Protein AF-A0A414P0N0-F1 (afdb_monomer_lite)

Secondary structure (DSSP, 8-state):
--------------------TTSS-GGGG----SSPPTTHHHHIIIIITTTT-SSHHHHHHHHHHHHHHHTTTSEEEEEEEPTTSSTTTT-EEEEEEETTEEEEEETTT--EEEEEE----TTEEEEEE--

Structure (mmCIF, N/CA/C/O backbone):
data_AF-A0A414P0N0-F1
#
_entry.id   AF-A0A414P0N0-F1
#
loop_
_atom_site.group_PDB
_atom_site.id
_atom_site.type_symbol
_atom_site.label_atom_id
_atom_site.label_alt_id
_atom_site.label_comp_id
_atom_site.label_asym_id
_atom_site.label_entity_id
_atom_site.label_seq_id
_atom_site.pdbx_PDB_ins_code
_atom_site.Cartn_x
_atom_site.Cartn_y
_atom_site.Cartn_z
_atom_site.occupancy
_atom_site.B_iso_or_equiv
_atom_site.auth_seq_id
_atom_site.auth_comp_id
_atom_site.auth_asym_id
_atom_site.auth_atom_id
_atom_site.pdbx_PDB_model_num
ATOM 1 N N . MET A 1 1 ? 14.876 7.649 79.950 1.00 49.56 1 MET A N 1
ATOM 2 C CA . MET A 1 1 ? 14.083 7.887 78.728 1.00 49.56 1 MET A CA 1
ATOM 3 C C . MET A 1 1 ? 15.095 8.142 77.625 1.00 49.56 1 MET A C 1
ATOM 5 O O . MET A 1 1 ? 15.660 9.222 77.584 1.00 49.56 1 MET A O 1
ATOM 9 N N . PHE A 1 2 ? 15.469 7.097 76.885 1.00 45.22 2 PHE A N 1
ATOM 10 C CA . PHE A 1 2 ? 16.531 7.147 75.878 1.00 45.22 2 PHE A CA 1
ATOM 11 C C . PHE A 1 2 ? 15.953 6.663 74.550 1.00 45.22 2 PHE A C 1
ATOM 13 O O . PHE A 1 2 ? 15.494 5.527 74.449 1.00 45.22 2 PHE A O 1
ATOM 20 N N . ASP A 1 3 ? 15.930 7.573 73.582 1.00 47.16 3 ASP A N 1
ATOM 21 C CA . ASP A 1 3 ? 15.498 7.360 72.205 1.00 47.16 3 ASP A CA 1
ATOM 22 C C . ASP A 1 3 ? 16.497 6.454 71.474 1.00 47.16 3 ASP A C 1
ATOM 24 O O . ASP A 1 3 ? 17.677 6.784 71.352 1.00 47.16 3 ASP A O 1
ATOM 28 N N . VAL A 1 4 ? 16.022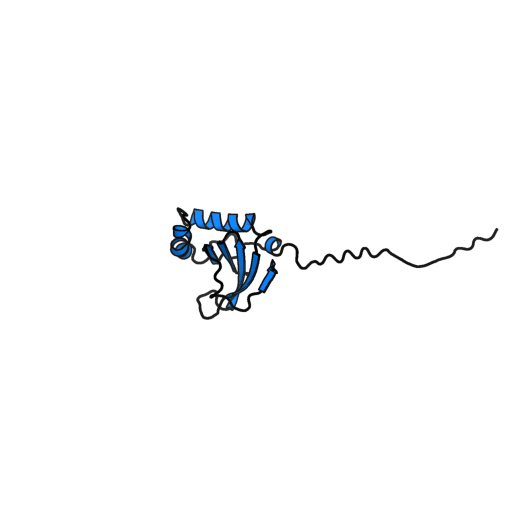 5.318 70.963 1.00 51.31 4 VAL A N 1
ATOM 29 C CA . VAL A 1 4 ? 16.784 4.446 70.063 1.00 51.31 4 VAL A CA 1
ATOM 30 C C . VAL A 1 4 ? 16.185 4.592 68.667 1.00 51.31 4 VAL A C 1
ATOM 32 O O . VAL A 1 4 ? 15.180 3.969 68.331 1.00 51.31 4 VAL A O 1
ATOM 35 N N . ARG A 1 5 ? 16.806 5.441 67.840 1.00 57.44 5 ARG A N 1
ATOM 36 C CA . ARG A 1 5 ? 16.522 5.516 66.401 1.00 57.44 5 ARG A CA 1
ATOM 37 C C . ARG A 1 5 ? 17.101 4.286 65.710 1.00 57.44 5 ARG A C 1
ATOM 39 O O . ARG A 1 5 ? 18.302 4.210 65.472 1.00 57.44 5 ARG A O 1
ATOM 46 N N . ILE A 1 6 ? 16.232 3.348 65.350 1.00 58.09 6 ILE A N 1
ATOM 47 C CA . ILE A 1 6 ? 16.562 2.265 64.423 1.00 58.09 6 ILE A CA 1
ATOM 48 C C . ILE A 1 6 ? 16.415 2.810 62.998 1.00 58.09 6 ILE A C 1
ATOM 50 O O . ILE A 1 6 ? 15.305 3.040 62.523 1.00 58.09 6 ILE A O 1
ATOM 54 N N . GLN A 1 7 ? 17.540 3.011 62.308 1.00 51.12 7 GLN A N 1
ATOM 55 C CA . GLN A 1 7 ? 17.571 3.051 60.848 1.00 51.12 7 GLN A CA 1
ATOM 56 C C . GLN A 1 7 ? 17.492 1.607 60.341 1.00 51.12 7 GLN A C 1
ATOM 58 O O . GLN A 1 7 ? 18.427 0.831 60.531 1.00 51.12 7 GLN A O 1
ATOM 63 N N . LYS A 1 8 ? 16.376 1.242 59.702 1.00 48.12 8 LYS A N 1
ATOM 64 C CA . LYS A 1 8 ? 16.300 0.067 58.830 1.00 48.12 8 LYS A CA 1
ATOM 65 C C . LYS A 1 8 ? 16.068 0.537 57.403 1.00 48.12 8 LYS A C 1
ATOM 67 O O . LYS A 1 8 ? 15.066 1.175 57.092 1.00 48.12 8 LYS A O 1
ATOM 72 N N . SER A 1 9 ? 17.066 0.249 56.588 1.00 48.50 9 SER A N 1
ATOM 73 C CA . SER A 1 9 ? 17.065 0.291 55.140 1.00 48.50 9 SER A CA 1
ATOM 74 C C . SER A 1 9 ? 16.085 -0.729 54.546 1.00 48.50 9 SER A C 1
ATOM 76 O O . SER A 1 9 ? 15.810 -1.759 55.159 1.00 48.50 9 SER A O 1
ATOM 78 N N . GLU A 1 10 ? 15.667 -0.426 53.311 1.00 41.47 10 GLU A N 1
ATOM 79 C CA . GLU A 1 10 ? 14.934 -1.262 52.342 1.00 41.47 10 GLU A CA 1
ATOM 80 C C . GLU A 1 10 ? 13.417 -1.381 52.581 1.00 41.47 10 GLU A C 1
ATOM 82 O O . GLU A 1 10 ? 12.940 -1.588 53.686 1.00 41.47 10 GLU A O 1
ATOM 87 N N . SER A 1 11 ? 12.549 -1.243 51.582 1.00 42.12 11 SER A N 1
ATOM 88 C CA . SER A 1 11 ? 12.708 -1.422 50.141 1.00 42.12 11 SER A CA 1
ATOM 89 C C . SER A 1 11 ? 11.826 -0.400 49.422 1.00 42.12 11 SER A C 1
ATOM 91 O O . SER A 1 11 ? 10.619 -0.317 49.655 1.00 42.12 11 SER A O 1
ATOM 93 N N . SER A 1 12 ? 12.427 0.400 48.538 1.00 43.88 12 SER A N 1
ATOM 94 C CA . SER A 1 12 ? 11.648 1.114 47.533 1.00 43.88 12 SER A CA 1
ATOM 95 C C . SER A 1 12 ? 10.932 0.038 46.726 1.00 43.88 12 SER A C 1
ATOM 97 O O . SER A 1 12 ? 11.593 -0.804 46.114 1.00 43.88 12 SER A O 1
ATOM 99 N N . LYS A 1 13 ? 9.596 0.008 46.787 1.00 41.03 13 LYS A N 1
ATOM 100 C CA . LYS A 1 13 ? 8.781 -0.734 45.828 1.00 41.03 13 LYS A CA 1
ATOM 101 C C . LYS A 1 13 ? 9.168 -0.194 44.461 1.00 41.03 13 LYS A C 1
ATOM 103 O O . LYS A 1 13 ? 8.660 0.837 44.025 1.00 41.03 13 LYS A O 1
ATOM 108 N N . GLY A 1 14 ? 10.104 -0.884 43.818 1.00 37.88 14 GLY A N 1
ATOM 109 C CA . GLY A 1 14 ? 10.273 -0.817 42.389 1.00 37.88 14 GLY A CA 1
ATOM 110 C C . GLY A 1 14 ? 8.909 -1.143 41.818 1.00 37.88 14 GLY A C 1
ATOM 111 O O . GLY A 1 14 ? 8.486 -2.297 41.824 1.00 37.88 14 GLY A O 1
ATOM 112 N N . ASN A 1 15 ? 8.198 -0.111 41.375 1.00 37.41 15 ASN A N 1
ATOM 113 C CA . ASN A 1 15 ? 7.169 -0.270 40.371 1.00 37.41 15 ASN A CA 1
ATOM 114 C C . ASN A 1 15 ? 7.925 -0.694 39.111 1.00 37.41 15 ASN A C 1
ATOM 116 O O . ASN A 1 15 ? 8.203 0.109 38.223 1.00 37.41 15 ASN A O 1
ATOM 120 N N . GLY A 1 16 ? 8.305 -1.972 39.083 1.00 42.28 16 GLY A N 1
ATOM 121 C CA . GLY A 1 16 ? 8.586 -2.719 37.879 1.00 42.28 16 GLY A CA 1
ATOM 122 C C . GLY A 1 16 ? 7.281 -2.803 37.116 1.00 42.28 16 GLY A C 1
ATOM 123 O O . GLY A 1 16 ? 6.636 -3.842 37.063 1.00 42.28 16 GLY A O 1
ATOM 124 N N . VAL A 1 17 ? 6.871 -1.678 36.539 1.00 43.91 17 VAL A N 1
ATOM 125 C CA . VAL A 1 17 ? 6.157 -1.745 35.285 1.00 43.91 17 VAL A CA 1
ATOM 126 C C . VAL A 1 17 ? 7.266 -1.931 34.265 1.00 43.91 17 VAL A C 1
ATOM 128 O O . VAL A 1 17 ? 7.702 -0.986 33.609 1.00 43.91 17 VAL A O 1
ATOM 131 N N . GLU A 1 18 ? 7.743 -3.171 34.162 1.00 44.09 18 GLU A N 1
ATOM 132 C CA . GLU A 1 18 ? 8.199 -3.686 32.882 1.00 44.09 18 GLU A CA 1
ATOM 133 C C . GLU A 1 18 ? 6.988 -3.581 31.953 1.00 44.09 18 GLU A C 1
ATOM 135 O O . GLU A 1 18 ? 6.216 -4.515 31.747 1.00 44.09 18 GLU A O 1
ATOM 140 N N . LYS A 1 19 ? 6.757 -2.371 31.433 1.00 40.81 19 LYS A N 1
ATOM 141 C CA . LYS A 1 19 ? 6.039 -2.235 30.185 1.00 40.81 19 LYS A CA 1
ATOM 142 C C . LYS A 1 19 ? 6.960 -2.934 29.213 1.00 40.81 19 LYS A C 1
ATOM 144 O O . LYS A 1 19 ? 8.017 -2.401 28.884 1.00 40.81 19 LYS A O 1
ATOM 149 N N . ASN A 1 20 ? 6.572 -4.136 28.814 1.00 41.97 20 ASN A N 1
ATOM 150 C CA . ASN A 1 20 ? 6.967 -4.711 27.545 1.00 41.97 20 ASN A CA 1
ATOM 151 C C . AS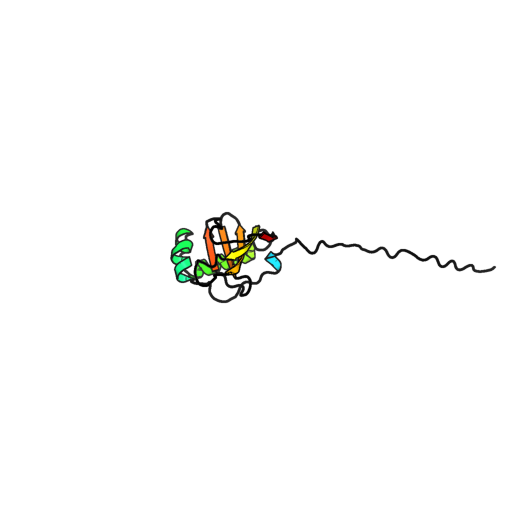N A 1 20 ? 6.647 -3.668 26.462 1.00 41.97 20 ASN A C 1
ATOM 153 O O . ASN A 1 20 ? 5.581 -3.668 25.859 1.00 41.97 20 ASN A O 1
ATOM 157 N N . ALA A 1 21 ? 7.546 -2.705 26.273 1.00 44.03 21 ALA A N 1
ATOM 158 C CA . ALA A 1 21 ? 7.456 -1.625 25.305 1.00 44.03 21 ALA A CA 1
ATOM 159 C C . ALA A 1 21 ? 7.883 -2.160 23.932 1.00 44.03 21 ALA A C 1
ATOM 161 O O . ALA A 1 21 ? 8.805 -1.635 23.316 1.00 44.03 21 ALA A O 1
ATOM 162 N N . GLY A 1 22 ? 7.263 -3.264 23.508 1.00 46.97 22 GLY A N 1
ATOM 163 C CA . GLY A 1 22 ? 7.739 -4.057 22.377 1.00 46.97 22 GLY A CA 1
ATOM 164 C C . GLY A 1 22 ? 6.675 -4.625 21.441 1.00 46.97 22 GLY A C 1
ATOM 165 O O . GLY A 1 22 ? 7.060 -5.113 20.390 1.00 46.97 22 GLY A O 1
ATOM 166 N N . ALA A 1 23 ? 5.374 -4.561 21.755 1.00 50.75 23 ALA A N 1
ATOM 167 C CA . ALA A 1 23 ? 4.350 -5.175 20.890 1.00 50.75 23 ALA A CA 1
ATOM 168 C C . ALA A 1 23 ? 3.067 -4.349 20.691 1.00 50.75 23 ALA A C 1
ATOM 170 O O . ALA A 1 23 ? 2.267 -4.658 19.810 1.00 50.75 23 ALA A O 1
ATOM 171 N N . ASP A 1 24 ? 2.864 -3.271 21.449 1.00 60.69 24 ASP A N 1
ATOM 172 C CA . ASP A 1 24 ? 1.569 -2.600 21.443 1.00 60.69 24 ASP A CA 1
ATOM 173 C C . ASP A 1 24 ? 1.600 -1.385 20.511 1.00 60.69 24 ASP A C 1
ATOM 175 O O . ASP A 1 24 ? 1.852 -0.253 20.935 1.00 60.69 24 ASP A O 1
ATOM 179 N N . ASN A 1 25 ? 1.214 -1.629 19.255 1.00 73.56 25 ASN A N 1
ATOM 180 C CA . ASN A 1 25 ? 0.834 -0.663 18.217 1.00 73.56 25 ASN A CA 1
ATOM 181 C C . ASN A 1 25 ? 1.954 -0.141 17.292 1.00 73.56 25 ASN A C 1
ATOM 183 O O . ASN A 1 25 ? 2.128 1.073 17.151 1.00 73.56 25 ASN A O 1
ATOM 187 N N . TYR A 1 26 ? 2.657 -1.029 16.587 1.00 85.50 26 TYR A N 1
ATOM 188 C CA . TYR A 1 26 ? 3.604 -0.643 15.528 1.00 85.50 26 TYR A CA 1
ATOM 189 C C . TYR A 1 26 ? 2.964 0.301 14.485 1.00 85.50 26 TYR A C 1
ATOM 191 O O . TYR A 1 26 ? 3.575 1.288 14.068 1.00 85.50 26 TYR A O 1
ATOM 199 N N . GLY A 1 27 ? 1.686 0.104 14.149 1.00 84.00 27 GLY A N 1
ATOM 200 C CA . GLY A 1 27 ? 0.980 1.019 13.248 1.00 84.00 27 GLY A CA 1
ATOM 201 C C . GLY A 1 27 ? 0.670 2.411 13.819 1.00 84.00 27 GLY A C 1
ATOM 202 O O . GLY A 1 27 ? 0.429 3.328 13.041 1.00 84.00 27 GLY A O 1
ATOM 203 N N . LYS A 1 28 ? 0.744 2.646 15.142 1.00 86.94 28 LYS A N 1
ATOM 204 C CA . LYS A 1 28 ? 0.631 4.012 15.709 1.00 86.94 28 LYS A CA 1
ATOM 205 C C . LYS A 1 28 ? 1.855 4.869 15.436 1.00 86.94 28 LYS A C 1
ATOM 207 O O . LYS A 1 28 ? 1.713 6.085 15.369 1.00 86.94 28 LYS A O 1
ATOM 212 N N . SER A 1 29 ? 3.031 4.253 15.335 1.00 86.94 29 SER A N 1
ATOM 213 C CA . SER A 1 29 ? 4.278 4.958 15.019 1.00 86.94 29 SER A CA 1
ATOM 214 C C . SER A 1 29 ? 4.465 5.223 13.526 1.00 86.94 29 SER A C 1
ATOM 216 O O . SER A 1 29 ? 5.453 5.840 13.141 1.00 86.94 29 SER A O 1
ATOM 218 N N . MET A 1 30 ? 3.550 4.743 12.682 1.00 89.38 30 MET A N 1
ATOM 219 C CA . MET A 1 30 ? 3.625 4.952 11.244 1.00 89.38 30 MET A CA 1
ATOM 220 C C . MET A 1 30 ? 3.028 6.287 10.838 1.00 89.38 30 MET A C 1
ATOM 222 O O . MET A 1 30 ? 1.891 6.593 11.188 1.00 89.38 30 MET A O 1
ATOM 226 N N . ASP A 1 31 ? 3.754 6.983 9.973 1.00 89.50 31 ASP A N 1
ATOM 227 C CA . ASP A 1 31 ? 3.246 8.117 9.219 1.00 89.50 31 ASP A CA 1
ATOM 228 C C . ASP A 1 31 ? 3.331 7.812 7.722 1.00 89.50 31 ASP A C 1
ATOM 230 O O . ASP A 1 31 ? 4.365 7.379 7.207 1.00 89.50 31 ASP A O 1
ATOM 234 N N . ILE A 1 32 ? 2.236 8.067 7.007 1.00 94.19 32 ILE A N 1
ATOM 235 C CA . ILE A 1 32 ? 2.211 8.010 5.546 1.00 94.19 32 ILE A CA 1
ATOM 236 C C . ILE A 1 32 ? 2.465 9.396 4.951 1.00 94.19 32 ILE A C 1
ATOM 238 O O . ILE A 1 32 ? 1.978 10.422 5.431 1.00 94.19 32 ILE A O 1
ATOM 242 N N . SER A 1 33 ? 3.202 9.435 3.847 1.00 94.81 33 SER A N 1
ATOM 243 C CA . SER A 1 33 ? 3.475 10.665 3.114 1.00 94.81 33 SER A CA 1
ATOM 244 C C . SER A 1 33 ? 2.181 11.299 2.603 1.00 94.81 33 SER A C 1
ATOM 246 O O . SER A 1 33 ? 1.299 10.628 2.059 1.00 94.81 33 SER A O 1
ATOM 248 N N . LYS A 1 34 ? 2.088 12.629 2.700 1.00 92.81 34 LYS A N 1
ATOM 249 C CA . LYS A 1 34 ? 1.009 13.425 2.083 1.00 92.81 34 LYS A CA 1
ATOM 250 C C . LYS A 1 34 ? 1.159 13.551 0.561 1.00 92.81 34 LYS A C 1
ATOM 252 O O . LYS A 1 34 ? 0.259 14.061 -0.098 1.00 92.81 34 LYS A O 1
ATOM 257 N N . GLY A 1 35 ? 2.295 13.122 0.006 1.00 92.25 35 GLY A N 1
ATOM 258 C CA . GLY A 1 35 ? 2.539 13.094 -1.433 1.00 92.25 35 GLY A CA 1
ATOM 259 C C . GLY A 1 35 ? 1.720 12.019 -2.149 1.00 92.25 35 GLY A C 1
ATOM 260 O O . GLY A 1 35 ? 1.121 11.149 -1.517 1.00 92.25 35 GLY A O 1
ATOM 261 N N . LYS A 1 36 ? 1.719 12.073 -3.485 1.00 90.94 36 LYS A N 1
ATOM 262 C CA . LYS A 1 36 ? 1.009 11.101 -4.328 1.00 90.94 36 LYS A CA 1
ATOM 263 C C . LYS A 1 36 ? 1.549 9.683 -4.133 1.00 90.94 36 LYS A C 1
ATOM 265 O O . LYS A 1 36 ? 2.756 9.486 -3.949 1.00 90.94 36 LYS A O 1
ATOM 270 N N . MET A 1 37 ? 0.656 8.705 -4.278 1.00 93.56 37 MET A N 1
ATOM 271 C CA . MET A 1 37 ? 1.027 7.291 -4.358 1.00 93.56 37 MET A CA 1
ATOM 272 C C . MET A 1 37 ? 2.022 7.055 -5.502 1.00 93.56 37 MET A C 1
ATOM 274 O O . MET A 1 37 ? 1.920 7.672 -6.573 1.00 93.56 37 MET A O 1
ATOM 278 N N . TYR A 1 38 ? 2.963 6.138 -5.293 1.00 91.44 38 TYR A N 1
ATOM 279 C CA . TYR A 1 38 ? 3.845 5.667 -6.356 1.00 91.44 38 TYR A CA 1
ATOM 280 C C . TYR A 1 38 ? 3.002 5.138 -7.519 1.00 91.44 38 TYR A C 1
ATOM 282 O O . TYR A 1 38 ? 2.002 4.468 -7.298 1.00 91.44 38 TYR A O 1
ATOM 290 N N . GLN A 1 39 ? 3.355 5.511 -8.756 1.00 90.44 39 GLN A N 1
ATOM 291 C CA . GLN A 1 39 ? 2.684 5.068 -9.989 1.00 90.44 39 GLN A CA 1
ATOM 292 C C . GLN A 1 39 ? 1.137 5.074 -9.942 1.00 90.44 39 GLN A C 1
ATOM 294 O O . GLN A 1 39 ? 0.494 4.263 -10.608 1.00 90.44 39 GLN A O 1
ATOM 299 N N . GLN A 1 40 ? 0.525 6.017 -9.211 1.00 88.19 40 GLN A N 1
ATOM 300 C CA . GLN A 1 40 ? -0.914 6.048 -8.899 1.00 88.19 40 GLN A CA 1
ATOM 301 C C . GLN A 1 40 ? -1.830 5.705 -10.082 1.00 88.19 40 GLN A C 1
ATOM 303 O O . GLN A 1 40 ? -2.800 4.970 -9.934 1.00 88.19 40 GLN A O 1
ATOM 308 N N . GLY A 1 41 ? -1.538 6.240 -11.272 1.00 89.75 41 GLY A N 1
ATOM 309 C CA . GLY A 1 41 ? -2.349 5.982 -12.458 1.00 89.75 41 GLY A CA 1
ATOM 310 C C . GLY A 1 41 ? -2.330 4.524 -12.921 1.00 89.75 41 GLY A C 1
ATOM 311 O O . GLY A 1 41 ? -3.373 4.023 -13.326 1.00 89.75 41 GLY A O 1
ATOM 312 N N . GLN A 1 42 ? -1.177 3.857 -12.849 1.00 91.75 42 GLN A N 1
ATOM 313 C CA . GLN A 1 42 ? -1.038 2.449 -13.224 1.00 91.75 42 GLN A CA 1
ATOM 314 C C . GLN A 1 42 ? -1.700 1.545 -12.185 1.00 91.75 42 GLN A C 1
ATOM 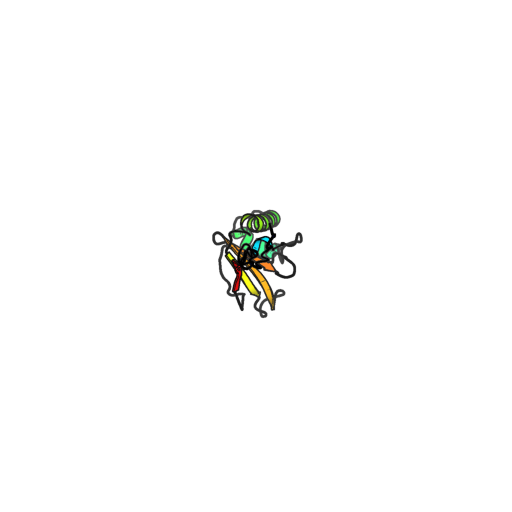316 O O . GLN A 1 42 ? -2.496 0.687 -12.556 1.00 91.75 42 GLN A O 1
ATOM 321 N N . HIS A 1 43 ? -1.462 1.794 -10.894 1.00 91.50 43 HIS A N 1
ATOM 322 C CA . HIS A 1 43 ? -2.099 1.024 -9.821 1.00 91.50 43 HIS A CA 1
ATOM 323 C C . HIS A 1 43 ? -3.619 1.190 -9.814 1.00 91.50 43 HIS A C 1
ATOM 325 O O . HIS A 1 43 ? -4.339 0.206 -9.705 1.00 91.50 43 HIS A O 1
ATOM 331 N N . TYR A 1 44 ? -4.135 2.401 -10.039 1.00 92.31 44 TYR A N 1
ATOM 332 C CA . TYR A 1 44 ? -5.574 2.602 -10.207 1.00 92.31 44 TYR A CA 1
ATOM 333 C C . TYR A 1 44 ? -6.138 1.792 -11.384 1.00 92.31 44 TYR A C 1
ATOM 335 O O . TYR A 1 44 ? -7.161 1.129 -11.243 1.00 92.31 44 TYR A O 1
ATOM 343 N N . ASN A 1 45 ? -5.474 1.828 -12.543 1.00 92.31 45 ASN A N 1
ATOM 344 C CA . ASN A 1 45 ? -5.939 1.095 -13.718 1.00 92.31 45 ASN A CA 1
ATOM 345 C C . ASN A 1 45 ? -5.900 -0.426 -13.517 1.00 92.31 45 ASN A C 1
ATOM 347 O O . ASN A 1 45 ? -6.737 -1.112 -14.092 1.00 92.31 45 ASN A O 1
ATOM 351 N N . LYS A 1 46 ? -4.928 -0.928 -12.747 1.00 93.31 46 LYS A N 1
ATOM 352 C CA . LYS A 1 46 ? -4.705 -2.358 -12.516 1.00 93.31 46 LYS A CA 1
ATOM 353 C C . LYS A 1 46 ? -5.522 -2.929 -11.354 1.00 93.31 46 LYS A C 1
ATOM 355 O O . LYS A 1 46 ? -5.921 -4.078 -11.422 1.00 93.31 46 LYS A O 1
ATOM 360 N N . HIS A 1 47 ? -5.702 -2.163 -10.284 1.00 94.44 47 HIS A N 1
ATOM 361 C CA . HIS A 1 47 ? -6.312 -2.626 -9.035 1.00 94.44 47 HIS A CA 1
ATOM 362 C C . HIS A 1 47 ? -7.544 -1.801 -8.682 1.00 94.44 47 HIS A C 1
ATOM 364 O O . HIS A 1 47 ? -8.615 -2.348 -8.443 1.00 94.44 47 HIS A O 1
ATOM 370 N N . GLY A 1 48 ? -7.421 -0.472 -8.709 1.00 93.25 48 GLY A N 1
ATOM 371 C CA . GLY A 1 48 ? -8.492 0.416 -8.260 1.00 93.25 48 GLY A CA 1
ATOM 372 C C . GLY A 1 48 ? -9.811 0.255 -9.029 1.00 93.25 48 GLY A C 1
ATOM 373 O O . GLY A 1 48 ? -10.876 0.331 -8.425 1.00 93.25 48 GLY A O 1
ATOM 374 N N . ARG A 1 49 ? -9.759 -0.003 -10.341 1.00 94.12 49 ARG A N 1
ATOM 375 C CA . ARG A 1 49 ? -10.962 -0.270 -11.150 1.00 94.12 49 ARG A CA 1
ATOM 376 C C . ARG A 1 49 ? -11.653 -1.577 -10.776 1.00 94.12 49 ARG A C 1
ATOM 378 O O . ARG A 1 49 ? -12.871 -1.582 -10.640 1.00 94.12 49 ARG A O 1
ATOM 385 N N . ASP A 1 50 ? -10.881 -2.640 -10.580 1.00 94.62 50 ASP A N 1
ATOM 386 C CA . ASP A 1 50 ? -11.408 -3.961 -10.220 1.00 94.62 50 ASP A CA 1
ATOM 387 C C . ASP A 1 50 ? -12.017 -3.945 -8.811 1.00 94.62 50 ASP A C 1
ATOM 389 O O . ASP A 1 50 ? -13.021 -4.602 -8.558 1.00 94.62 50 ASP A O 1
ATOM 393 N N . MET A 1 51 ? -11.478 -3.100 -7.928 1.00 95.00 51 MET A N 1
ATOM 394 C CA . MET A 1 51 ? -12.038 -2.808 -6.603 1.00 95.00 51 MET A CA 1
ATOM 395 C C . MET A 1 51 ? -13.257 -1.865 -6.633 1.00 95.00 51 MET A C 1
ATOM 397 O O . MET A 1 51 ? -13.819 -1.554 -5.585 1.00 95.00 51 MET A O 1
ATOM 401 N N . GLY A 1 52 ? -13.670 -1.382 -7.810 1.00 95.88 52 GLY A N 1
ATOM 402 C CA . GLY A 1 52 ? -14.880 -0.575 -7.992 1.00 95.88 52 GLY A CA 1
ATOM 403 C C . GLY A 1 52 ? -14.716 0.940 -7.830 1.00 95.88 52 GLY A C 1
ATOM 404 O O . GLY A 1 52 ? -15.720 1.651 -7.836 1.00 95.88 52 GLY A O 1
ATOM 405 N N . TYR A 1 53 ? -13.494 1.475 -7.722 1.00 96.75 53 TYR A N 1
ATOM 406 C CA . TYR A 1 53 ? -13.293 2.921 -7.574 1.00 96.75 53 TYR A CA 1
ATOM 407 C C . TYR A 1 53 ? -13.480 3.677 -8.896 1.00 96.75 53 TYR A C 1
ATOM 409 O O . TYR A 1 53 ? -12.884 3.355 -9.932 1.00 96.75 53 TYR A O 1
ATOM 417 N N . SER A 1 54 ? -14.242 4.771 -8.854 1.00 95.12 54 SER A N 1
ATOM 418 C CA . SER A 1 54 ? -14.607 5.541 -10.051 1.00 95.12 54 SER A CA 1
ATOM 419 C C . SER A 1 54 ? -13.479 6.438 -10.572 1.00 95.12 54 SER A C 1
ATOM 421 O O . SER A 1 54 ? -13.493 6.853 -11.733 1.00 95.12 54 SER A O 1
ATOM 423 N N . SER A 1 55 ? -12.480 6.745 -9.736 1.00 96.06 55 SER A N 1
ATOM 424 C CA . SER A 1 55 ? -11.369 7.623 -10.107 1.00 96.06 55 SER A CA 1
ATOM 425 C C . SER A 1 55 ? -10.083 7.357 -9.318 1.00 96.06 55 SER A C 1
ATOM 427 O O . SER A 1 55 ? -10.095 6.785 -8.230 1.00 96.06 55 SER A O 1
ATOM 429 N N . LYS A 1 56 ? -8.955 7.865 -9.838 1.00 95.19 56 LYS A N 1
ATOM 430 C CA . LYS A 1 56 ? -7.644 7.839 -9.156 1.00 95.19 56 LYS A CA 1
ATOM 431 C C . LYS A 1 56 ? -7.668 8.551 -7.799 1.00 95.19 56 LYS A C 1
ATOM 433 O O . LYS A 1 56 ? -6.962 8.136 -6.885 1.00 95.19 56 LYS A O 1
ATOM 438 N N . ALA A 1 57 ? -8.446 9.632 -7.700 1.00 94.44 57 ALA A N 1
ATOM 439 C CA . ALA A 1 57 ? -8.567 10.432 -6.486 1.00 94.44 57 ALA A CA 1
ATOM 440 C C . ALA A 1 57 ? -9.379 9.698 -5.413 1.00 94.44 57 ALA A C 1
ATOM 442 O O . ALA A 1 57 ? -8.982 9.685 -4.253 1.00 94.44 57 ALA A O 1
ATOM 443 N N . GLU A 1 58 ? -10.479 9.052 -5.806 1.00 96.56 58 GLU A N 1
ATOM 444 C CA . GLU A 1 58 ? -11.274 8.219 -4.901 1.00 96.56 58 GLU A CA 1
ATOM 445 C C . GLU A 1 58 ? -10.467 7.023 -4.394 1.00 96.56 58 GLU A C 1
ATOM 447 O O . GLU A 1 58 ? -10.434 6.777 -3.193 1.00 96.56 58 GLU A O 1
ATOM 452 N N . TYR A 1 59 ? -9.746 6.350 -5.293 1.00 96.38 59 TYR A N 1
ATOM 453 C CA . TYR A 1 59 ? -8.840 5.264 -4.935 1.00 96.38 59 TYR A CA 1
ATOM 454 C C . TYR A 1 59 ? -7.785 5.716 -3.916 1.00 96.38 59 TYR A C 1
ATOM 456 O O . TYR A 1 59 ? -7.675 5.114 -2.855 1.00 96.38 59 TYR A O 1
ATOM 464 N N . GLU A 1 60 ? -7.061 6.814 -4.174 1.00 95.44 60 GLU A N 1
ATOM 465 C CA . GLU A 1 60 ? -6.063 7.330 -3.222 1.00 95.44 60 GLU A CA 1
ATOM 466 C C . GLU A 1 60 ? -6.683 7.716 -1.874 1.00 95.44 60 GLU A C 1
ATOM 468 O O . GLU A 1 60 ? -6.107 7.419 -0.825 1.00 95.44 60 GLU A O 1
ATOM 473 N N . LYS A 1 61 ? -7.858 8.354 -1.884 1.00 95.88 61 LYS A N 1
ATOM 474 C CA . LYS A 1 61 ? -8.585 8.688 -0.658 1.00 95.88 61 LYS A CA 1
ATOM 475 C C . LYS A 1 61 ? -8.912 7.425 0.143 1.00 95.88 61 LYS A C 1
ATOM 477 O O . LYS A 1 61 ? -8.606 7.381 1.332 1.00 95.88 61 LYS A O 1
ATOM 482 N N . ALA A 1 62 ? -9.453 6.399 -0.510 1.00 96.19 62 ALA A N 1
ATOM 483 C CA . ALA A 1 62 ? -9.796 5.135 0.130 1.00 96.19 62 ALA A CA 1
ATOM 484 C C . ALA A 1 62 ? -8.566 4.425 0.713 1.00 96.19 62 ALA A C 1
ATOM 486 O O . ALA A 1 62 ? -8.652 3.859 1.798 1.00 96.19 62 ALA A O 1
ATOM 487 N N . VAL A 1 63 ? -7.403 4.506 0.055 1.00 97.19 63 VAL A N 1
ATOM 488 C CA . VAL A 1 63 ? -6.157 3.929 0.590 1.00 97.19 63 VAL A CA 1
ATOM 489 C C . VAL A 1 63 ? -5.743 4.603 1.901 1.00 97.19 63 VAL A C 1
ATOM 491 O O . VAL A 1 63 ? -5.337 3.937 2.853 1.00 97.19 63 VAL A O 1
ATOM 494 N N . ARG A 1 64 ? -5.854 5.935 1.971 1.00 97.31 64 ARG A N 1
ATOM 495 C CA . ARG A 1 64 ? -5.527 6.700 3.185 1.00 97.31 64 ARG A CA 1
ATOM 496 C C . ARG A 1 64 ? -6.515 6.416 4.311 1.00 97.31 64 ARG A C 1
ATOM 498 O O . ARG A 1 64 ? -6.098 6.236 5.449 1.00 97.31 64 ARG A O 1
ATOM 505 N N . GLU A 1 65 ? -7.805 6.340 3.997 1.00 97.25 65 GLU A N 1
ATOM 506 C CA . GLU A 1 65 ? -8.840 5.971 4.968 1.00 97.25 65 GLU A CA 1
ATOM 507 C C . GLU A 1 65 ? -8.636 4.546 5.490 1.00 97.25 65 GLU A C 1
ATOM 509 O O . GLU A 1 65 ? -8.715 4.327 6.697 1.00 97.25 65 GLU A O 1
ATOM 514 N N . PHE A 1 66 ? -8.287 3.602 4.609 1.00 97.38 66 PHE A N 1
ATOM 515 C CA . PHE A 1 66 ? -7.947 2.234 4.989 1.00 97.38 66 PHE A CA 1
ATOM 516 C C . PHE A 1 66 ? -6.784 2.197 5.984 1.00 97.38 66 PHE A C 1
ATOM 518 O O . PHE A 1 66 ? -6.879 1.506 6.996 1.00 97.38 66 PHE A O 1
ATOM 525 N N . PHE A 1 67 ? -5.713 2.958 5.742 1.00 96.88 67 PHE A N 1
ATOM 526 C CA . PHE A 1 67 ? -4.601 3.058 6.687 1.00 96.88 67 PHE A CA 1
ATOM 527 C C . PHE A 1 67 ? -5.061 3.595 8.050 1.00 96.88 67 PHE A C 1
ATOM 529 O O . PHE A 1 67 ? -4.851 2.944 9.070 1.00 96.88 67 PHE A O 1
ATOM 536 N N . GLU A 1 68 ? -5.730 4.750 8.083 1.00 96.06 68 GLU A N 1
ATOM 537 C CA . GLU A 1 68 ? -6.102 5.399 9.349 1.00 96.06 68 GLU A CA 1
ATOM 538 C C . GLU A 1 68 ? -7.075 4.567 10.188 1.00 96.06 68 GLU A C 1
ATOM 540 O O . GLU A 1 68 ? -6.939 4.496 11.410 1.00 96.06 68 GLU A O 1
ATOM 545 N N . GLN A 1 69 ? -8.037 3.906 9.542 1.00 96.12 69 GLN A N 1
ATOM 546 C CA . GLN A 1 69 ? -9.024 3.075 10.231 1.00 96.12 69 GLN A CA 1
ATOM 547 C C . GLN A 1 69 ? -8.404 1.803 10.817 1.00 96.12 69 GLN A C 1
ATOM 549 O O . GLN A 1 69 ? -8.846 1.349 11.871 1.00 96.12 69 GLN A O 1
ATOM 554 N N . ASN A 1 70 ? -7.376 1.248 10.165 1.00 95.75 70 ASN A N 1
ATOM 555 C CA . ASN A 1 70 ? -6.898 -0.102 10.462 1.00 95.75 70 ASN A CA 1
ATOM 556 C C . ASN A 1 70 ? -5.500 -0.160 11.077 1.00 95.75 70 ASN A C 1
ATOM 558 O O . ASN A 1 70 ? -5.129 -1.212 1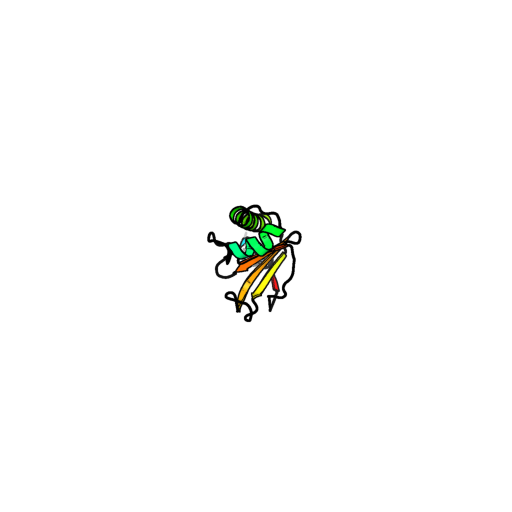1.588 1.00 95.75 70 ASN A O 1
ATOM 562 N N . ARG A 1 71 ? -4.738 0.941 11.124 1.00 93.56 71 ARG A N 1
ATOM 563 C CA . ARG A 1 71 ? -3.342 0.944 11.611 1.00 93.56 71 ARG A CA 1
ATOM 564 C C . ARG A 1 71 ? -3.134 0.322 12.998 1.00 93.56 71 ARG A C 1
ATOM 566 O O . ARG A 1 71 ? -2.049 -0.155 13.307 1.00 93.56 71 ARG A O 1
ATOM 573 N N . ASN A 1 72 ? -4.161 0.288 13.843 1.00 91.75 72 ASN A N 1
ATOM 574 C CA . ASN A 1 72 ? -4.063 -0.273 15.195 1.00 91.75 72 ASN A CA 1
ATOM 575 C C . ASN A 1 72 ? -4.508 -1.741 15.300 1.00 91.75 72 ASN A C 1
ATOM 577 O O . ASN A 1 72 ? -4.289 -2.355 16.338 1.00 91.75 72 ASN A O 1
ATOM 581 N N . THR A 1 73 ? -5.180 -2.277 14.281 1.00 92.69 73 THR A N 1
ATOM 582 C CA . THR A 1 73 ? -5.879 -3.574 14.340 1.00 92.69 73 THR A CA 1
ATOM 583 C C . THR A 1 73 ? -5.479 -4.528 13.223 1.00 92.69 73 THR A C 1
ATOM 585 O O . THR A 1 73 ? -5.678 -5.730 13.360 1.00 92.69 73 THR A O 1
ATOM 588 N N . SER A 1 74 ? -4.909 -4.004 12.139 1.00 94.44 74 SER A N 1
ATOM 589 C CA . SER A 1 74 ? -4.415 -4.776 11.005 1.00 94.44 74 SER A CA 1
ATOM 590 C C . SER A 1 74 ? -3.243 -5.670 11.385 1.00 94.44 74 SER A C 1
ATOM 592 O O . SER A 1 74 ? -2.426 -5.293 12.235 1.00 94.44 74 SER A O 1
ATOM 594 N N . GLU A 1 75 ? -3.083 -6.765 10.645 1.00 95.69 75 GLU A N 1
ATOM 595 C CA . GLU A 1 75 ? -1.808 -7.475 10.590 1.00 95.69 75 GLU A CA 1
ATOM 596 C C . GLU A 1 75 ? -0.791 -6.588 9.875 1.00 95.69 75 GLU A C 1
ATOM 598 O O . GLU A 1 75 ? -1.078 -6.025 8.809 1.00 95.69 75 GLU A O 1
ATOM 603 N N . ILE A 1 76 ? 0.399 -6.461 10.453 1.00 95.56 76 ILE A N 1
ATOM 604 C CA . ILE A 1 76 ? 1.461 -5.647 9.877 1.00 95.56 76 ILE A CA 1
ATOM 605 C C . ILE A 1 76 ? 2.725 -6.472 9.742 1.00 95.56 76 ILE A C 1
ATOM 607 O O . ILE A 1 76 ? 3.176 -7.111 10.689 1.00 95.56 76 ILE A O 1
ATOM 611 N N . TYR A 1 77 ? 3.329 -6.389 8.566 1.00 96.25 77 TYR A N 1
ATOM 612 C CA . TYR A 1 77 ? 4.593 -7.020 8.246 1.00 96.25 77 TYR A CA 1
ATOM 613 C C . TYR A 1 77 ? 5.600 -5.987 7.768 1.00 96.25 77 TYR A C 1
ATOM 615 O O . TYR A 1 77 ? 5.243 -4.958 7.191 1.00 96.25 77 TYR A O 1
ATOM 623 N N . GLU A 1 78 ? 6.870 -6.310 7.939 1.00 95.69 78 GLU A N 1
ATOM 624 C CA . GLU A 1 78 ? 7.963 -5.682 7.218 1.00 95.69 78 GLU A CA 1
ATOM 625 C C . GLU A 1 78 ? 8.594 -6.687 6.270 1.00 95.69 78 GLU A C 1
ATOM 627 O O . GLU A 1 78 ? 8.741 -7.859 6.598 1.00 95.69 78 GLU A O 1
ATOM 632 N N . GLY A 1 79 ? 8.992 -6.225 5.092 1.00 94.62 79 GLY A N 1
ATOM 633 C CA . GLY A 1 79 ? 9.721 -7.046 4.137 1.00 94.62 79 GLY A CA 1
ATOM 634 C C . GLY A 1 79 ? 10.607 -6.196 3.244 1.00 94.62 79 GLY A C 1
ATOM 635 O O . GLY A 1 79 ? 10.368 -5.004 3.038 1.00 94.62 79 GLY A O 1
ATOM 636 N N . VAL A 1 80 ? 11.642 -6.812 2.687 1.00 94.12 80 VAL A N 1
ATOM 637 C CA . VAL A 1 80 ? 12.465 -6.181 1.653 1.00 94.12 80 VAL A CA 1
ATOM 638 C C . VAL A 1 80 ? 11.852 -6.498 0.299 1.00 94.12 80 VAL A C 1
ATOM 640 O O . VAL A 1 80 ? 11.594 -7.661 -0.018 1.00 94.12 80 VAL A O 1
ATOM 643 N N . TRP A 1 81 ? 11.612 -5.470 -0.512 1.00 91.88 81 TRP A N 1
ATOM 644 C CA . TRP A 1 81 ? 11.137 -5.678 -1.873 1.00 91.88 81 TRP A CA 1
ATOM 645 C C . TRP A 1 81 ? 12.221 -6.356 -2.714 1.00 91.88 81 TRP A C 1
ATOM 647 O O . TRP A 1 81 ? 13.376 -5.918 -2.739 1.00 91.88 81 TRP A O 1
ATOM 657 N N . ASN A 1 82 ? 11.851 -7.432 -3.410 1.00 85.94 82 ASN A N 1
ATOM 658 C CA . ASN A 1 82 ? 12.779 -8.227 -4.200 1.00 85.94 82 ASN A CA 1
ATOM 659 C C . ASN A 1 82 ? 13.476 -7.347 -5.244 1.00 85.94 82 ASN A C 1
ATOM 661 O O . ASN A 1 82 ? 12.846 -6.722 -6.103 1.00 85.94 82 ASN A O 1
ATOM 665 N N . SER A 1 83 ? 14.806 -7.336 -5.173 1.00 70.88 83 SER A N 1
ATOM 666 C CA . SER A 1 83 ? 15.645 -6.410 -5.917 1.00 70.88 83 SER A CA 1
ATOM 667 C C . SER A 1 83 ? 15.578 -6.565 -7.440 1.00 70.88 83 SER A C 1
ATOM 669 O O . SER A 1 83 ? 15.916 -5.643 -8.182 1.00 70.88 83 SER A O 1
ATOM 671 N N . SER A 1 84 ? 15.086 -7.701 -7.928 1.00 67.69 84 SER A N 1
ATOM 672 C CA . SER A 1 84 ? 14.911 -7.961 -9.360 1.00 67.69 84 SER A CA 1
ATOM 673 C C . SER A 1 84 ? 13.718 -7.229 -9.997 1.00 67.69 84 SER A C 1
ATOM 675 O O . SER A 1 84 ? 13.565 -7.277 -11.218 1.00 67.69 84 SER A O 1
ATOM 677 N N . ARG A 1 85 ? 12.858 -6.547 -9.219 1.00 63.38 85 ARG A N 1
ATOM 678 C CA . ARG A 1 85 ? 11.584 -5.985 -9.708 1.00 63.38 85 ARG A CA 1
ATOM 679 C C . ARG A 1 85 ? 11.462 -4.471 -9.473 1.00 63.38 85 ARG A C 1
ATOM 681 O O . ARG A 1 85 ? 10.868 -4.032 -8.499 1.00 63.38 85 ARG A O 1
ATOM 688 N N . GLY A 1 86 ? 11.935 -3.651 -10.411 1.00 69.88 86 GLY A N 1
ATOM 689 C CA . GLY A 1 86 ? 11.596 -2.217 -10.479 1.00 69.88 86 GLY A CA 1
ATOM 690 C C . GLY A 1 86 ? 12.292 -1.302 -9.457 1.00 69.88 86 GLY A C 1
ATOM 691 O O . GLY A 1 86 ? 13.242 -1.690 -8.785 1.00 69.88 86 GLY A O 1
ATOM 692 N N . SER A 1 87 ? 11.838 -0.045 -9.359 1.00 77.19 87 SER A N 1
ATOM 693 C CA . SER A 1 87 ? 12.568 1.026 -8.650 1.00 77.19 87 SER A CA 1
ATOM 694 C C . SER A 1 87 ? 12.530 0.956 -7.117 1.00 77.19 87 SER A C 1
ATOM 696 O O . SER A 1 87 ? 13.194 1.758 -6.474 1.00 77.19 87 SER A O 1
ATOM 698 N N . GLN A 1 88 ? 11.749 0.043 -6.534 1.00 81.31 88 GLN A N 1
ATOM 699 C CA . GLN A 1 88 ? 11.683 -0.194 -5.080 1.00 81.31 88 GLN A CA 1
ATOM 700 C C . GLN A 1 88 ? 12.657 -1.301 -4.631 1.00 81.31 88 GLN A C 1
ATOM 702 O O . GLN A 1 88 ? 12.674 -1.700 -3.471 1.00 81.31 88 GLN A O 1
ATOM 707 N N . SER A 1 89 ? 13.451 -1.830 -5.566 1.00 86.06 89 SER A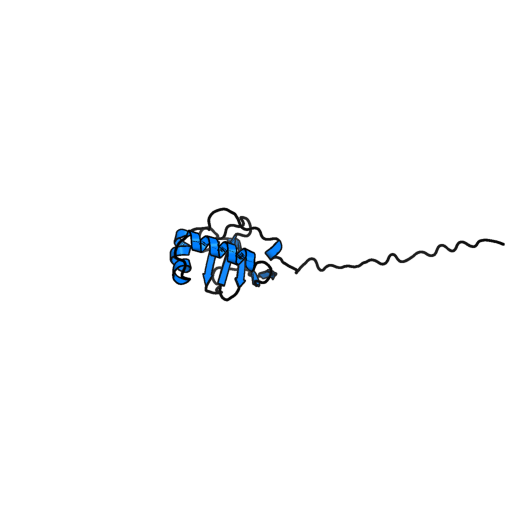 N 1
ATOM 708 C CA . SER A 1 89 ? 14.442 -2.886 -5.370 1.00 86.06 89 SER A CA 1
ATOM 709 C C . SER A 1 89 ? 15.302 -2.692 -4.115 1.00 86.06 89 SER A C 1
ATOM 711 O O . SER A 1 89 ? 15.950 -1.661 -3.951 1.00 86.06 89 SER A O 1
ATOM 713 N N . GLY A 1 90 ? 15.300 -3.689 -3.222 1.00 88.81 90 GLY A N 1
ATOM 714 C CA . GLY A 1 90 ? 16.119 -3.694 -2.005 1.00 88.81 90 GLY A CA 1
ATOM 715 C C . GLY A 1 90 ? 15.623 -2.773 -0.886 1.00 88.81 90 GLY A C 1
ATOM 716 O O . GLY A 1 90 ? 16.205 -2.770 0.197 1.00 88.81 90 GLY A O 1
ATOM 717 N N . GLN A 1 91 ? 14.545 -2.020 -1.105 1.00 92.94 91 GLN A N 1
ATOM 718 C CA . GLN A 1 91 ? 14.000 -1.107 -0.106 1.00 92.94 91 GLN A CA 1
ATOM 719 C C . GLN A 1 91 ? 13.055 -1.837 0.847 1.00 92.94 91 GLN A C 1
ATOM 721 O O . GLN A 1 91 ? 12.293 -2.723 0.444 1.00 92.94 91 GLN A O 1
ATOM 726 N N . ARG A 1 92 ? 13.074 -1.425 2.118 1.00 95.25 92 ARG A N 1
ATOM 727 C CA . ARG A 1 92 ? 12.143 -1.927 3.130 1.00 95.25 92 ARG A CA 1
ATOM 728 C C . ARG A 1 92 ? 10.752 -1.351 2.920 1.00 95.25 92 ARG A C 1
ATOM 730 O O . ARG A 1 92 ? 10.582 -0.142 2.769 1.00 95.25 92 ARG A O 1
ATOM 737 N N . GLN A 1 93 ? 9.766 -2.231 2.964 1.00 95.94 93 GLN A N 1
ATOM 738 C CA . GLN A 1 93 ? 8.362 -1.885 2.873 1.00 95.94 93 GLN A CA 1
ATOM 739 C C . GLN A 1 93 ? 7.628 -2.401 4.103 1.00 95.94 93 GLN A C 1
ATOM 741 O O . GLN A 1 93 ? 7.981 -3.431 4.679 1.00 95.94 93 GLN A O 1
ATOM 746 N N . ILE A 1 94 ? 6.581 -1.680 4.454 1.00 96.69 94 ILE A N 1
ATOM 747 C CA . ILE A 1 94 ? 5.565 -2.074 5.410 1.00 96.69 94 ILE A CA 1
ATOM 748 C C . ILE A 1 94 ? 4.394 -2.636 4.607 1.00 96.69 94 ILE A C 1
ATOM 750 O O . ILE A 1 94 ? 3.962 -2.025 3.627 1.00 96.69 94 ILE A O 1
ATOM 754 N N . ILE A 1 95 ? 3.876 -3.785 5.029 1.00 97.06 95 ILE A N 1
ATOM 755 C CA . ILE A 1 95 ? 2.692 -4.422 4.461 1.00 97.06 95 ILE A CA 1
ATOM 756 C C . ILE A 1 95 ? 1.614 -4.457 5.539 1.00 97.06 95 ILE A C 1
ATOM 758 O O . ILE A 1 95 ? 1.797 -5.089 6.574 1.00 97.06 95 ILE A O 1
ATOM 762 N N . MET A 1 96 ? 0.490 -3.798 5.288 1.00 97.19 96 MET A N 1
ATOM 763 C CA . MET A 1 96 ? -0.671 -3.760 6.174 1.00 97.19 96 MET A CA 1
ATOM 764 C C . MET A 1 96 ? -1.816 -4.564 5.563 1.00 97.19 96 MET A C 1
ATOM 766 O O . MET A 1 96 ? -2.153 -4.355 4.394 1.00 97.19 96 MET A O 1
ATOM 770 N N . ARG A 1 97 ? -2.427 -5.464 6.342 1.00 96.94 97 ARG A N 1
ATOM 771 C CA . ARG A 1 97 ? -3.534 -6.316 5.892 1.00 96.94 97 ARG A CA 1
ATOM 772 C C . ARG A 1 97 ? -4.750 -6.217 6.781 1.00 96.94 97 ARG A C 1
ATOM 774 O O . ARG A 1 97 ? -4.654 -6.310 8.002 1.00 96.94 97 ARG A O 1
ATOM 781 N N . GLN A 1 98 ? -5.896 -6.109 6.128 1.00 96.62 98 GLN A N 1
ATOM 782 C CA . GLN A 1 98 ? -7.197 -6.136 6.771 1.00 96.62 98 GLN A CA 1
ATOM 783 C C . GLN A 1 98 ? -8.251 -6.533 5.734 1.00 96.62 98 GLN A C 1
ATOM 785 O O . GLN A 1 98 ? -8.211 -6.056 4.601 1.00 96.62 98 GLN A O 1
ATOM 790 N N . ASP A 1 99 ? -9.185 -7.407 6.113 1.00 94.88 99 ASP A N 1
ATOM 791 C CA . ASP A 1 99 ? -10.374 -7.761 5.321 1.00 94.88 99 ASP A CA 1
ATOM 792 C C . ASP A 1 99 ? -10.069 -8.150 3.861 1.00 94.88 99 ASP A C 1
ATOM 794 O O . ASP A 1 99 ? -10.710 -7.685 2.915 1.00 94.88 99 ASP A O 1
ATOM 798 N N . GLY A 1 100 ? -9.031 -8.973 3.673 1.00 95.75 100 GLY A N 1
ATOM 799 C CA . GLY A 1 100 ? -8.599 -9.451 2.355 1.00 95.75 100 GLY A CA 1
ATOM 800 C C . GLY A 1 100 ? -7.921 -8.393 1.477 1.00 95.75 100 GLY A C 1
ATOM 801 O O . GLY A 1 100 ? -7.602 -8.690 0.328 1.00 95.75 100 GLY A O 1
ATOM 802 N N . LYS A 1 101 ? -7.679 -7.183 1.992 1.00 97.06 101 LYS A N 1
ATOM 803 C CA . LYS A 1 101 ? -6.960 -6.101 1.309 1.00 97.06 101 LYS A CA 1
ATOM 804 C C . LYS A 1 101 ? -5.547 -5.962 1.850 1.00 97.06 101 LYS A C 1
ATOM 806 O O . LYS A 1 101 ? -5.288 -6.216 3.028 1.00 97.06 101 LYS A O 1
ATOM 811 N N . GLN A 1 102 ? -4.650 -5.508 0.985 1.00 97.56 102 GLN A N 1
ATOM 812 C CA . GLN A 1 102 ? -3.251 -5.285 1.303 1.00 97.56 102 GLN A CA 1
ATOM 813 C C . GLN A 1 102 ? -2.809 -3.895 0.855 1.00 97.56 102 GLN A C 1
ATOM 815 O O . GLN A 1 102 ? -2.966 -3.528 -0.307 1.00 97.56 102 GLN A O 1
ATOM 820 N N . LEU A 1 103 ? -2.217 -3.150 1.787 1.00 97.44 103 LEU A N 1
ATOM 821 C CA . LEU A 1 103 ? -1.575 -1.856 1.579 1.00 97.44 103 LEU A CA 1
ATOM 822 C C . LEU A 1 103 ? -0.061 -2.015 1.736 1.00 97.44 103 LEU A C 1
ATOM 824 O O . LEU A 1 103 ? 0.403 -2.588 2.720 1.00 97.44 103 LEU A O 1
ATOM 828 N N . ILE A 1 104 ? 0.707 -1.496 0.781 1.00 96.19 104 ILE A N 1
ATOM 829 C CA . ILE A 1 104 ? 2.173 -1.502 0.800 1.00 96.19 104 ILE A CA 1
ATOM 830 C C . ILE A 1 104 ? 2.678 -0.064 0.892 1.00 96.19 104 ILE A C 1
ATOM 832 O O . ILE A 1 104 ? 2.274 0.795 0.106 1.00 96.19 104 ILE A O 1
ATOM 836 N N . ILE A 1 105 ? 3.581 0.196 1.834 1.00 96.69 105 ILE A N 1
ATOM 837 C CA . ILE A 1 105 ? 4.147 1.519 2.112 1.00 96.69 105 ILE A CA 1
ATOM 838 C C . ILE A 1 105 ? 5.668 1.403 2.155 1.00 96.69 105 ILE A C 1
ATOM 840 O O . ILE A 1 105 ? 6.210 0.513 2.805 1.00 96.69 105 ILE A O 1
ATOM 844 N N . ASN A 1 106 ? 6.372 2.332 1.523 1.00 95.31 106 ASN A N 1
ATOM 845 C CA . ASN A 1 106 ? 7.816 2.436 1.655 1.00 95.31 106 ASN A CA 1
ATOM 846 C C . ASN A 1 106 ? 8.173 2.911 3.064 1.00 95.31 106 ASN A C 1
ATOM 848 O O . ASN A 1 106 ? 7.765 3.998 3.472 1.00 95.31 106 ASN A O 1
ATOM 852 N N . LYS A 1 107 ? 8.943 2.102 3.802 1.00 94.81 107 LYS A N 1
ATOM 853 C CA . LYS A 1 107 ? 9.213 2.333 5.228 1.00 94.81 107 LYS A CA 1
ATOM 854 C C . LYS A 1 107 ? 9.954 3.647 5.483 1.00 94.81 107 LYS A C 1
ATOM 856 O O . LYS A 1 107 ? 9.730 4.282 6.505 1.00 94.81 107 LYS A O 1
ATOM 861 N N . GLU A 1 108 ? 10.844 4.043 4.576 1.00 93.06 108 GLU A N 1
ATOM 862 C CA . GLU A 1 108 ? 11.708 5.214 4.767 1.00 93.06 108 GLU A CA 1
ATOM 863 C C . GLU A 1 108 ? 11.003 6.521 4.403 1.00 93.06 108 GLU A C 1
ATOM 865 O O . GLU A 1 108 ? 11.122 7.516 5.111 1.00 93.06 108 GLU A O 1
ATOM 870 N N . SER A 1 109 ? 10.261 6.529 3.296 1.00 94.75 109 SER A N 1
ATOM 871 C CA . SER A 1 109 ? 9.595 7.740 2.793 1.00 94.75 109 SER A CA 1
ATOM 872 C C . SER A 1 109 ? 8.148 7.899 3.261 1.00 94.75 109 SER A C 1
ATOM 874 O O . SER A 1 109 ? 7.548 8.953 3.041 1.00 94.75 109 SER A O 1
ATOM 876 N N . GLY A 1 110 ? 7.547 6.842 3.813 1.00 95.44 110 GLY A N 1
ATOM 877 C CA . GLY A 1 110 ? 6.109 6.761 4.074 1.00 95.44 110 GLY A CA 1
ATOM 878 C C . GLY A 1 110 ? 5.262 6.791 2.797 1.00 95.44 110 GLY A C 1
ATOM 879 O O . GLY A 1 110 ? 4.040 6.933 2.869 1.00 95.44 110 GLY A O 1
ATOM 880 N N . GLN A 1 111 ? 5.870 6.724 1.607 1.00 96.00 111 GLN A N 1
ATOM 881 C CA . GLN A 1 111 ? 5.127 6.758 0.354 1.00 96.00 111 GLN A CA 1
ATOM 882 C C . GLN A 1 111 ? 4.304 5.480 0.208 1.00 96.00 111 GLN A C 1
ATOM 884 O O . GLN A 1 111 ? 4.831 4.374 0.282 1.00 96.00 111 GLN A O 1
ATOM 889 N N . ILE A 1 112 ? 3.013 5.641 -0.065 1.00 96.19 112 ILE A N 1
ATOM 890 C CA . ILE A 1 112 ? 2.147 4.526 -0.431 1.00 96.19 112 ILE A CA 1
ATOM 891 C C . ILE A 1 112 ? 2.589 3.986 -1.797 1.00 96.19 112 ILE A C 1
ATOM 893 O O . ILE A 1 112 ? 2.625 4.735 -2.781 1.00 96.19 112 ILE A O 1
ATOM 897 N N . ILE A 1 113 ? 2.910 2.696 -1.843 1.00 94.50 113 ILE A N 1
ATOM 898 C CA . ILE A 1 113 ? 3.406 2.007 -3.033 1.00 94.50 113 ILE A CA 1
ATOM 899 C C . ILE A 1 113 ? 2.282 1.313 -3.792 1.00 94.50 113 ILE A C 1
ATOM 901 O O . ILE A 1 113 ? 2.191 1.486 -5.003 1.00 94.50 113 ILE A O 1
ATOM 905 N N . ASP A 1 114 ? 1.422 0.559 -3.105 1.00 94.00 114 ASP A N 1
ATOM 906 C CA . ASP A 1 114 ? 0.328 -0.176 -3.749 1.00 94.00 114 ASP A CA 1
ATOM 907 C C . ASP A 1 114 ? -0.827 -0.455 -2.778 1.00 94.00 114 ASP A C 1
ATOM 909 O O . ASP A 1 114 ? -0.633 -0.449 -1.559 1.00 94.00 114 ASP A O 1
ATOM 913 N N . PHE A 1 115 ? -2.016 -0.714 -3.322 1.00 96.88 115 PHE A N 1
ATOM 914 C CA . PHE A 1 115 ? -3.203 -1.110 -2.566 1.00 96.88 115 PHE A CA 1
ATOM 915 C C . PHE A 1 115 ? -4.126 -1.991 -3.414 1.00 96.88 115 PHE A C 1
ATOM 917 O O . PHE A 1 115 ? -4.552 -1.597 -4.497 1.00 96.88 115 PHE A O 1
ATOM 924 N N . TYR A 1 116 ? -4.439 -3.194 -2.944 1.00 96.38 116 TYR A N 1
ATOM 925 C CA . TYR A 1 116 ? -5.238 -4.138 -3.727 1.00 96.38 116 TYR A CA 1
ATOM 926 C C . TYR A 1 116 ? -5.947 -5.186 -2.867 1.00 96.38 116 TYR A C 1
ATOM 928 O O . TYR A 1 116 ? -5.602 -5.396 -1.704 1.00 96.38 116 TYR A O 1
ATOM 936 N N . GLU A 1 117 ? -6.925 -5.874 -3.459 1.00 96.62 117 GLU A N 1
ATOM 937 C CA . GLU A 1 117 ? -7.509 -7.098 -2.902 1.00 96.62 117 GLU A CA 1
ATOM 938 C C . GLU A 1 117 ? -6.605 -8.301 -3.169 1.00 96.62 117 GLU A C 1
ATOM 940 O O . GLU A 1 117 ? -6.244 -8.599 -4.308 1.00 96.62 117 GLU A O 1
ATOM 945 N N . GLY A 1 118 ? -6.220 -8.987 -2.097 1.00 94.12 118 GLY A N 1
ATOM 946 C CA . GLY A 1 118 ? -5.286 -10.101 -2.110 1.00 94.12 118 GLY A CA 1
ATOM 947 C C . GLY A 1 118 ? -4.255 -10.008 -0.989 1.00 94.12 118 GLY A C 1
ATOM 948 O O . GLY A 1 118 ? -4.051 -8.969 -0.370 1.00 94.12 118 GLY A O 1
ATOM 949 N N . THR A 1 119 ? -3.582 -11.127 -0.737 1.00 93.31 119 THR A N 1
ATOM 950 C CA . THR A 1 119 ? -2.607 -11.280 0.356 1.00 93.31 119 THR A CA 1
ATOM 951 C C . THR A 1 119 ? -1.315 -11.954 -0.121 1.00 93.31 119 THR A C 1
ATOM 953 O O . THR A 1 119 ? -0.606 -12.594 0.656 1.00 93.31 119 THR A O 1
ATOM 956 N N . SER A 1 120 ? -0.978 -11.833 -1.410 1.00 90.69 120 SER A N 1
ATOM 957 C CA . SER A 1 120 ? 0.297 -12.354 -1.925 1.00 90.69 120 SER A CA 1
ATOM 958 C C . SER A 1 120 ? 1.481 -11.531 -1.405 1.00 90.69 120 SER A C 1
ATOM 960 O O . SER A 1 120 ? 1.405 -10.306 -1.267 1.00 90.69 120 SER A O 1
ATOM 962 N N . LEU A 1 121 ? 2.589 -12.228 -1.132 1.00 87.88 121 LEU A N 1
ATOM 963 C CA . LEU A 1 121 ? 3.883 -11.655 -0.752 1.00 87.88 121 LEU A CA 1
ATOM 964 C C . LEU A 1 121 ? 5.009 -12.088 -1.694 1.00 87.88 121 LEU A C 1
ATOM 966 O O . LEU A 1 121 ? 6.177 -11.915 -1.364 1.00 87.88 121 LEU A O 1
ATOM 970 N N . ASP A 1 122 ? 4.692 -12.599 -2.886 1.00 85.75 122 ASP A N 1
ATOM 971 C CA . ASP A 1 122 ? 5.678 -13.190 -3.813 1.00 85.75 122 ASP A CA 1
ATOM 972 C C . ASP A 1 122 ? 6.724 -12.175 -4.333 1.00 85.75 122 ASP A C 1
ATOM 974 O O . ASP A 1 122 ? 7.702 -12.524 -5.005 1.00 85.75 122 ASP A O 1
ATOM 978 N N . GLY A 1 123 ? 6.513 -10.887 -4.043 1.00 85.56 123 GLY A N 1
ATOM 979 C CA . GLY A 1 123 ? 7.433 -9.778 -4.293 1.00 85.56 123 GLY A CA 1
ATOM 980 C C . GLY A 1 123 ? 8.411 -9.473 -3.158 1.00 85.56 123 GLY A C 1
ATOM 981 O O . GLY A 1 123 ? 9.296 -8.644 -3.357 1.00 85.56 123 GLY A O 1
ATOM 982 N N . PHE A 1 124 ? 8.287 -10.120 -2.001 1.00 91.56 124 PHE A N 1
ATOM 983 C CA . PHE A 1 124 ? 9.024 -9.785 -0.787 1.00 91.56 124 PHE A CA 1
ATOM 984 C C . PHE A 1 124 ? 9.961 -10.901 -0.337 1.00 91.56 124 PHE A C 1
ATOM 986 O O . PHE A 1 124 ? 9.704 -12.086 -0.537 1.00 91.56 124 PHE A O 1
ATOM 993 N N . VAL A 1 125 ? 11.052 -10.501 0.309 1.00 91.56 125 VAL A N 1
ATOM 994 C CA . VAL A 1 125 ? 11.988 -11.390 1.003 1.00 91.56 125 VAL A CA 1
ATOM 995 C C . VAL A 1 125 ? 12.187 -10.908 2.438 1.00 91.56 125 VAL A C 1
ATOM 997 O O . VAL A 1 125 ? 11.974 -9.729 2.728 1.00 91.56 125 VAL A O 1
ATOM 1000 N N . ASN A 1 126 ? 12.620 -11.813 3.323 1.00 91.69 126 ASN A N 1
ATOM 1001 C CA . ASN A 1 126 ? 12.874 -11.535 4.744 1.00 91.69 126 ASN A CA 1
ATOM 1002 C C . ASN A 1 126 ? 11.671 -10.880 5.435 1.00 91.69 126 ASN A C 1
ATOM 1004 O O . ASN A 1 126 ? 11.781 -9.789 5.987 1.00 91.69 126 ASN A O 1
ATOM 1008 N N . ILE A 1 127 ? 10.512 -11.528 5.321 1.00 94.56 127 ILE A N 1
ATOM 1009 C CA . ILE A 1 127 ? 9.256 -10.992 5.834 1.00 94.56 127 ILE A CA 1
ATOM 1010 C C . ILE A 1 127 ? 9.133 -11.322 7.314 1.00 94.56 127 ILE A C 1
ATOM 1012 O O . ILE A 1 127 ? 9.191 -12.491 7.695 1.00 94.56 127 ILE A O 1
ATOM 1016 N N . GLU A 1 128 ? 8.907 -10.298 8.122 1.00 94.69 128 GLU A N 1
ATOM 1017 C CA . GLU A 1 128 ? 8.701 -10.404 9.559 1.00 94.69 128 GLU A CA 1
ATOM 1018 C C . GLU A 1 128 ? 7.343 -9.812 9.932 1.00 94.69 128 GLU A C 1
ATOM 1020 O O . GLU A 1 128 ? 6.928 -8.791 9.381 1.00 94.69 128 GLU A O 1
ATOM 1025 N N . ARG A 1 129 ? 6.630 -10.467 10.853 1.00 93.88 129 ARG A N 1
ATOM 1026 C CA . ARG A 1 129 ? 5.372 -9.951 11.393 1.00 93.88 129 ARG A CA 1
ATOM 1027 C C . ARG A 1 129 ? 5.668 -9.025 12.569 1.00 93.88 129 ARG A C 1
ATOM 1029 O O . ARG A 1 129 ? 6.319 -9.436 13.521 1.00 93.88 129 ARG A O 1
ATOM 1036 N N . MET A 1 130 ? 5.120 -7.819 12.511 1.00 92.88 130 MET A N 1
ATOM 1037 C CA . MET A 1 130 ? 5.282 -6.766 13.514 1.00 92.88 130 MET A CA 1
ATOM 1038 C C . MET A 1 130 ? 4.044 -6.596 14.405 1.00 92.88 130 MET A C 1
ATOM 1040 O O . MET A 1 130 ? 4.173 -6.130 15.534 1.00 92.88 130 MET A O 1
ATOM 1044 N N . GLN A 1 131 ? 2.853 -6.924 13.882 1.00 88.25 131 GLN A N 1
ATOM 1045 C CA . GLN A 1 131 ? 1.547 -6.804 14.549 1.00 88.25 131 GLN A CA 1
ATOM 1046 C C . GLN A 1 131 ? 0.575 -7.858 13.998 1.00 88.25 131 GLN A C 1
ATOM 1048 O O .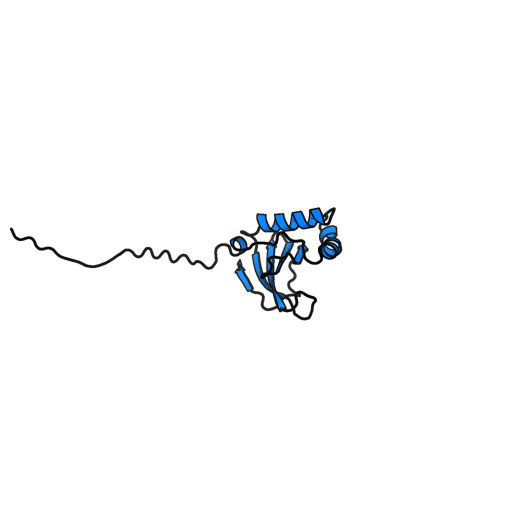 GLN A 1 131 ? 0.661 -8.170 12.789 1.00 88.25 131 GLN A O 1
#

Organism: NCBI:txid46228

Foldseek 3Di:
DDDDDDDDDDDDPPPPPPPPPAAQFPLVPADADPDDADVLVVQCVVAVVVVPHPDSVSSRVVLVVCSVVPSRPWWKKKFAFDQVDDDSHRFIWIWTDDDQKIWIAGRPRSHTHHIHRHDDPVRTDPMDTRD

Radius of gyration: 23.27 Å; chains: 1; bounding box: 32×27×92 Å

pLDDT: mean 83.83, std 18.78, range [37.41, 97.56]

Sequence (131 aa):
MFDVRIQKSESSKGNGVEKNAGADNYGKSMDISKGKMYQQGQHYNKHGRDMGYSSKAEYEKAVREFFEQNRNTSEIYEGVWNSSRGSQSGQRQIIMRQDGKQLIINKESGQIIDFYEGTSLDGFVNIERMQ